Protein AF-A0A4Q5LI43-F1 (afdb_monomer_lite)

Radius of gyration: 14.52 Å; chains: 1; bounding box: 33×32×35 Å

Organism: NCBI:txid2492395

Structure (mmCIF, N/CA/C/O backbone):
data_AF-A0A4Q5LI43-F1
#
_entry.id   AF-A0A4Q5LI43-F1
#
loop_
_atom_site.group_PDB
_atom_site.id
_atom_site.type_symbol
_atom_site.label_atom_id
_atom_site.label_alt_id
_atom_site.label_comp_id
_atom_site.label_asym_id
_atom_site.label_entity_id
_atom_site.label_seq_id
_atom_site.pdbx_PDB_ins_code
_atom_site.Cartn_x
_atom_site.Cartn_y
_atom_site.Cartn_z
_atom_site.occupancy
_atom_site.B_iso_or_equiv
_atom_site.auth_seq_id
_atom_site.auth_comp_id
_atom_site.auth_asym_id
_atom_site.auth_atom_id
_atom_site.pdbx_PDB_model_num
ATOM 1 N N . MET A 1 1 ? -4.785 0.903 14.130 1.00 81.06 1 MET A N 1
ATOM 2 C CA . MET A 1 1 ? -4.135 0.616 12.833 1.00 81.06 1 MET A CA 1
ATOM 3 C C . MET A 1 1 ? -3.293 -0.656 12.883 1.00 81.06 1 MET A C 1
ATOM 5 O O . MET A 1 1 ? -3.615 -1.583 12.161 1.00 81.06 1 MET A O 1
ATOM 9 N N . GLU A 1 2 ? -2.292 -0.774 13.763 1.00 84.50 2 GLU A N 1
ATOM 10 C CA . GLU A 1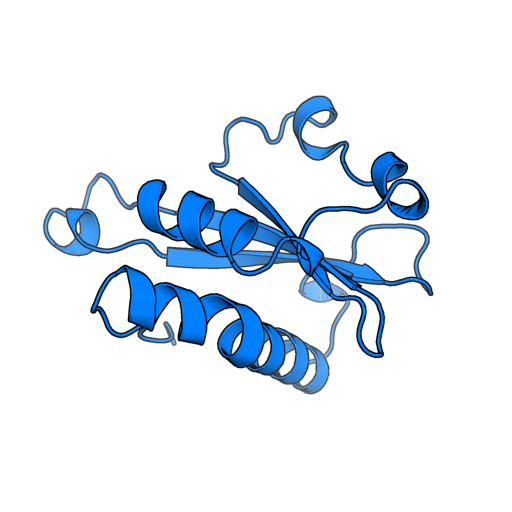 2 ? -1.410 -1.961 13.805 1.00 84.50 2 GLU A CA 1
ATOM 11 C C . GLU A 1 2 ? -2.139 -3.304 13.953 1.00 84.50 2 GLU A C 1
ATOM 13 O O . GLU A 1 2 ? -1.799 -4.261 13.265 1.00 84.50 2 GLU A O 1
ATOM 18 N N . PHE A 1 3 ? -3.168 -3.380 14.805 1.00 87.50 3 PHE A N 1
ATOM 19 C CA . PHE A 1 3 ? -4.000 -4.583 14.918 1.00 87.50 3 PHE A CA 1
ATOM 20 C C . PHE A 1 3 ? -4.658 -4.958 13.581 1.00 87.50 3 PHE A C 1
ATOM 22 O O . PHE A 1 3 ? -4.594 -6.114 13.178 1.00 87.50 3 PHE A O 1
ATOM 29 N N . ALA A 1 4 ? -5.232 -3.982 12.871 1.00 88.50 4 ALA A N 1
ATOM 30 C CA . ALA A 1 4 ? -5.881 -4.206 11.581 1.00 88.50 4 ALA A CA 1
ATOM 31 C C . ALA A 1 4 ? -4.879 -4.663 10.509 1.00 88.50 4 ALA A C 1
ATOM 33 O O . ALA A 1 4 ? -5.175 -5.581 9.757 1.00 88.50 4 ALA A O 1
ATOM 34 N N . LEU A 1 5 ? -3.667 -4.096 10.492 1.00 89.44 5 LEU A N 1
ATOM 35 C CA . LEU A 1 5 ? -2.599 -4.543 9.589 1.00 89.44 5 LEU A CA 1
ATOM 36 C C . LEU A 1 5 ? -2.165 -5.982 9.885 1.00 89.44 5 LEU A C 1
ATOM 38 O O . LEU A 1 5 ? -2.011 -6.777 8.964 1.00 89.44 5 LEU A O 1
ATOM 42 N N . LYS A 1 6 ? -2.018 -6.348 11.166 1.00 91.81 6 LYS A N 1
ATOM 43 C CA . LYS A 1 6 ? -1.717 -7.734 11.556 1.00 91.81 6 LYS A CA 1
ATOM 44 C C . LYS A 1 6 ? -2.821 -8.701 11.119 1.00 91.81 6 LYS A C 1
ATOM 46 O O . LYS A 1 6 ? -2.495 -9.795 10.673 1.00 91.81 6 LYS A O 1
ATOM 51 N N . GLN A 1 7 ? -4.094 -8.309 11.227 1.00 93.31 7 GLN A N 1
ATOM 52 C CA . GLN A 1 7 ? -5.204 -9.129 10.724 1.00 93.31 7 GLN A CA 1
ATOM 53 C C . GLN A 1 7 ? -5.178 -9.243 9.199 1.00 93.31 7 GLN A C 1
ATOM 55 O O . GLN A 1 7 ? -5.298 -10.353 8.699 1.00 93.31 7 GLN A O 1
ATOM 60 N N . ILE A 1 8 ? -4.918 -8.150 8.468 1.00 93.12 8 ILE A N 1
ATOM 61 C CA . ILE A 1 8 ? -4.767 -8.199 7.005 1.00 93.12 8 ILE A CA 1
ATOM 62 C C . ILE A 1 8 ? -3.721 -9.231 6.599 1.00 93.12 8 ILE A C 1
ATOM 64 O O . ILE A 1 8 ? -4.039 -10.103 5.809 1.00 93.12 8 ILE A O 1
ATOM 68 N N . TYR A 1 9 ? -2.503 -9.189 7.142 1.00 92.75 9 TYR A N 1
ATOM 69 C CA . TYR A 1 9 ? -1.469 -10.148 6.732 1.00 92.75 9 TYR A CA 1
ATOM 70 C C . TYR A 1 9 ? -1.755 -11.584 7.179 1.00 92.75 9 TYR A C 1
ATOM 72 O O . TYR A 1 9 ? -1.265 -12.528 6.565 1.00 92.75 9 TYR A O 1
ATOM 80 N N . LYS A 1 10 ? -2.533 -11.759 8.252 1.00 94.50 10 LYS A N 1
ATOM 81 C CA . LYS A 1 10 ? -2.957 -13.078 8.720 1.00 94.50 10 LYS A CA 1
ATOM 82 C C . LYS A 1 10 ? -4.021 -13.688 7.804 1.00 94.50 10 LYS A C 1
ATOM 84 O O . LYS A 1 10 ? -3.921 -14.867 7.479 1.00 94.50 10 LYS A O 1
ATOM 89 N N . ASP A 1 11 ? -5.018 -12.900 7.418 1.00 95.88 11 ASP A N 1
ATOM 90 C CA . ASP A 1 11 ? -6.145 -13.350 6.596 1.00 95.88 11 ASP A CA 1
ATOM 91 C C . ASP A 1 11 ? -5.803 -13.345 5.096 1.00 95.88 11 ASP A C 1
ATOM 93 O O . ASP A 1 11 ? -6.363 -14.128 4.332 1.00 95.88 11 ASP A O 1
ATOM 97 N N . HIS A 1 12 ? -4.865 -12.482 4.696 1.00 94.81 12 HIS A N 1
ATOM 98 C CA . HIS A 1 12 ? -4.423 -12.247 3.323 1.00 94.81 12 HIS A CA 1
ATOM 99 C C . HIS A 1 12 ? -2.885 -12.248 3.213 1.00 94.81 12 HIS A C 1
ATOM 101 O O . HIS A 1 12 ? -2.265 -11.205 2.958 1.00 94.81 12 HIS A O 1
ATOM 107 N N . PRO A 1 13 ? -2.227 -13.405 3.420 1.00 95.12 13 PRO A N 1
ATOM 108 C CA . PRO A 1 13 ? -0.774 -13.519 3.304 1.00 95.12 13 PRO A CA 1
ATOM 109 C C . PRO A 1 13 ? -0.266 -13.248 1.880 1.00 95.12 13 PRO A C 1
ATOM 111 O O . PRO A 1 13 ? 0.913 -12.959 1.702 1.00 95.12 13 PRO A O 1
A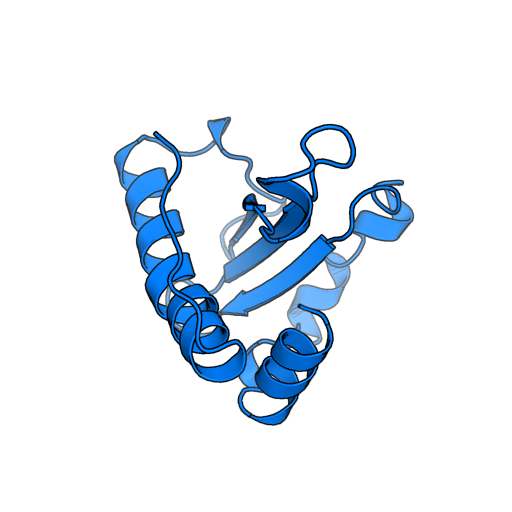TOM 114 N N . GLU A 1 14 ? -1.137 -13.283 0.866 1.00 94.62 14 GLU A N 1
ATOM 115 C CA . GLU A 1 14 ? -0.824 -12.897 -0.512 1.00 94.62 14 GLU A CA 1
ATOM 116 C C . GLU A 1 14 ? -0.375 -11.442 -0.666 1.00 94.62 14 GLU A C 1
ATOM 118 O O . GLU A 1 14 ? 0.158 -11.102 -1.715 1.00 94.62 14 GLU A O 1
ATOM 123 N N . TYR A 1 15 ? -0.573 -10.597 0.350 1.00 95.94 15 TYR A N 1
ATOM 124 C CA . TYR A 1 15 ? -0.072 -9.227 0.355 1.00 95.94 15 TYR A CA 1
ATOM 125 C C . TYR A 1 15 ? 1.377 -9.085 0.838 1.00 95.94 15 TYR A C 1
ATOM 127 O O . TYR A 1 15 ? 1.920 -7.976 0.815 1.00 95.94 15 TYR A O 1
ATOM 135 N N . LEU A 1 16 ? 2.003 -10.177 1.288 1.00 95.00 16 LEU A N 1
ATOM 136 C CA . LEU A 1 16 ? 3.421 -10.210 1.637 1.00 95.00 16 LEU A CA 1
ATOM 137 C C . LEU A 1 16 ? 4.290 -10.190 0.377 1.00 95.00 16 LEU A C 1
ATOM 139 O O . LEU A 1 16 ? 3.932 -10.755 -0.655 1.00 95.00 16 LEU A O 1
ATOM 143 N N . ILE A 1 17 ? 5.455 -9.557 0.488 1.00 94.62 17 ILE A N 1
ATOM 144 C CA . ILE A 1 17 ? 6.429 -9.475 -0.600 1.00 94.62 17 ILE A CA 1
ATOM 145 C C . ILE A 1 17 ? 6.990 -10.881 -0.859 1.00 94.62 17 ILE A C 1
ATOM 147 O O . ILE A 1 17 ? 7.514 -11.504 0.067 1.00 94.62 17 ILE A O 1
ATOM 151 N N . PRO A 1 18 ? 6.888 -11.417 -2.085 1.00 94.75 18 PRO A N 1
ATOM 152 C CA . PRO A 1 18 ? 7.510 -12.690 -2.412 1.00 94.75 18 PRO A CA 1
ATOM 153 C C . PRO A 1 18 ? 8.999 -12.487 -2.734 1.00 94.75 18 PRO A C 1
ATOM 155 O O . PRO A 1 18 ? 9.428 -11.403 -3.127 1.00 94.75 18 PRO A O 1
ATOM 158 N N . GLU A 1 19 ? 9.783 -13.563 -2.654 1.00 94.31 19 GLU A N 1
ATOM 159 C CA . GLU A 1 19 ? 11.251 -13.541 -2.788 1.00 94.31 19 GLU A CA 1
ATOM 160 C C . GLU A 1 19 ? 11.760 -12.791 -4.030 1.00 94.31 19 GLU A C 1
ATOM 162 O O . GLU A 1 19 ? 12.700 -12.004 -3.940 1.00 94.31 19 GLU A O 1
ATOM 167 N N . LYS A 1 20 ? 11.097 -12.950 -5.184 1.00 92.00 20 LYS A N 1
ATOM 168 C CA . LYS A 1 20 ? 11.485 -12.275 -6.436 1.00 92.00 20 LYS A CA 1
ATOM 169 C C . LYS A 1 20 ? 11.450 -10.739 -6.364 1.00 92.00 20 LYS A C 1
ATOM 171 O O . LYS A 1 20 ? 12.090 -10.074 -7.172 1.00 92.00 20 LYS A O 1
ATOM 176 N N . TRP A 1 21 ? 10.707 -10.185 -5.408 1.00 93.12 21 TRP A N 1
ATOM 177 C CA . TRP A 1 21 ? 10.508 -8.751 -5.223 1.00 93.12 21 TRP A CA 1
ATOM 178 C C . TRP A 1 21 ? 11.291 -8.173 -4.031 1.00 93.12 21 TRP A C 1
ATOM 180 O O . TRP A 1 21 ? 11.381 -6.952 -3.903 1.00 93.12 21 TRP A O 1
ATOM 190 N N . GLU A 1 22 ? 11.917 -9.015 -3.200 1.00 92.12 22 GLU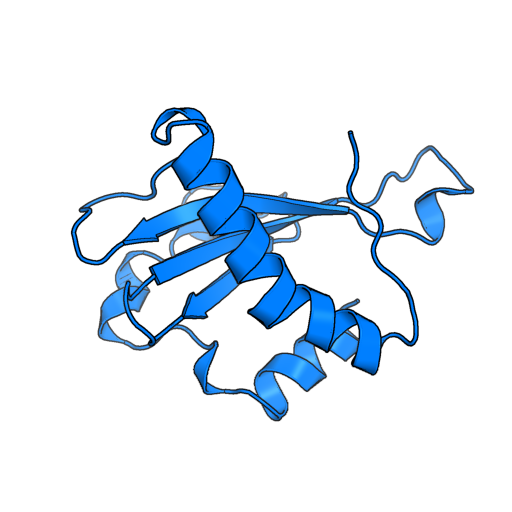 A N 1
ATOM 191 C CA . GLU A 1 22 ? 12.616 -8.601 -1.969 1.00 92.12 22 GLU A CA 1
ATOM 192 C C . GLU A 1 22 ? 13.753 -7.602 -2.218 1.00 92.12 22 GLU A C 1
ATOM 194 O O . GLU A 1 22 ? 14.034 -6.752 -1.376 1.00 92.12 22 GLU A O 1
ATOM 199 N N . GLN A 1 23 ? 14.372 -7.629 -3.401 1.00 91.12 23 GLN A N 1
ATOM 200 C CA . GLN A 1 23 ? 15.412 -6.661 -3.766 1.00 91.12 23 GLN A CA 1
ATOM 201 C C . GLN A 1 23 ? 14.930 -5.197 -3.752 1.00 91.12 23 GLN A C 1
ATOM 203 O O . GLN A 1 23 ? 15.746 -4.287 -3.629 1.00 91.12 23 GLN A O 1
ATOM 208 N N . PHE A 1 24 ? 13.620 -4.960 -3.866 1.00 90.81 24 PHE A N 1
ATOM 209 C CA . PHE A 1 24 ? 13.019 -3.625 -3.823 1.00 90.81 24 PHE A CA 1
ATOM 210 C C . PHE A 1 24 ? 12.489 -3.246 -2.432 1.00 90.81 24 PHE A C 1
ATOM 212 O O . PHE A 1 24 ? 11.999 -2.129 -2.247 1.00 90.81 24 PHE A O 1
ATOM 219 N N . ASN A 1 25 ? 12.585 -4.152 -1.455 1.00 90.38 25 ASN A N 1
ATOM 220 C CA . ASN A 1 25 ? 12.233 -3.932 -0.054 1.00 90.38 25 ASN A CA 1
ATOM 221 C C . ASN A 1 25 ? 13.416 -3.306 0.716 1.00 90.38 25 ASN A C 1
ATOM 223 O O . ASN A 1 25 ? 13.907 -3.837 1.710 1.00 90.38 25 ASN A O 1
ATOM 227 N N . ASP A 1 26 ? 13.931 -2.181 0.217 1.00 87.44 26 ASP A N 1
ATOM 228 C CA . ASP A 1 26 ? 15.151 -1.537 0.720 1.00 87.44 26 ASP A CA 1
ATOM 229 C C . ASP A 1 26 ? 14.923 -0.110 1.253 1.00 87.44 26 ASP A C 1
ATOM 231 O O . ASP A 1 26 ? 15.878 0.594 1.579 1.00 87.44 26 ASP A O 1
ATOM 235 N N . TRP A 1 27 ? 13.666 0.313 1.411 1.00 86.06 27 TRP A N 1
ATOM 236 C CA . TRP A 1 27 ? 13.295 1.657 1.876 1.00 86.06 27 TRP A CA 1
ATOM 237 C C . TRP A 1 27 ? 13.903 2.030 3.233 1.00 86.06 27 TRP A C 1
ATOM 239 O O . TRP A 1 27 ? 14.384 3.152 3.398 1.00 86.06 27 TRP A O 1
ATOM 249 N N . SER A 1 28 ? 13.961 1.077 4.167 1.00 83.56 28 SER A N 1
ATOM 250 C CA . SER A 1 28 ? 14.640 1.258 5.456 1.00 83.56 28 SER A CA 1
ATOM 251 C C . SER A 1 28 ? 16.126 1.585 5.267 1.00 83.56 28 SER A C 1
ATOM 253 O O . SER A 1 28 ? 16.619 2.610 5.734 1.00 83.56 28 SER A O 1
ATOM 255 N N . ARG A 1 29 ? 16.827 0.806 4.429 1.00 84.75 29 ARG A N 1
ATOM 256 C CA . ARG A 1 29 ? 18.246 1.036 4.093 1.00 84.75 29 ARG A CA 1
ATOM 257 C C . ARG A 1 29 ? 18.487 2.386 3.414 1.00 84.75 29 ARG A C 1
ATOM 259 O O . ARG A 1 29 ? 19.579 2.934 3.523 1.00 84.75 29 ARG A O 1
ATOM 266 N N . ARG A 1 30 ? 17.480 2.921 2.720 1.00 83.81 30 ARG A N 1
ATOM 267 C CA . ARG A 1 30 ? 17.511 4.240 2.070 1.00 83.81 30 ARG A CA 1
ATOM 268 C C . ARG A 1 30 ? 17.213 5.403 3.025 1.00 83.81 30 ARG A C 1
ATOM 270 O O . ARG A 1 30 ? 17.208 6.547 2.580 1.00 83.81 30 ARG A O 1
ATOM 277 N N . GLY A 1 31 ? 16.978 5.133 4.311 1.00 84.56 31 GLY A N 1
ATOM 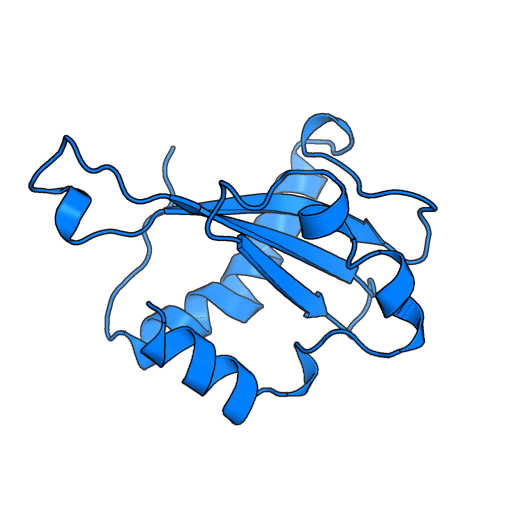278 C CA . GLY A 1 31 ? 16.753 6.153 5.335 1.00 84.56 31 GLY A CA 1
ATOM 279 C C . GLY A 1 31 ? 15.302 6.618 5.461 1.00 84.56 31 GLY A C 1
ATOM 280 O O . GLY A 1 31 ? 15.062 7.677 6.033 1.00 84.56 31 GLY A O 1
ATOM 281 N N . TYR A 1 32 ? 14.329 5.854 4.954 1.00 85.00 32 TYR A N 1
ATOM 282 C CA . TYR A 1 32 ? 12.900 6.184 5.075 1.00 85.00 32 TYR A CA 1
ATOM 283 C C . TYR A 1 32 ? 12.240 5.648 6.356 1.00 85.00 32 TYR A C 1
ATOM 285 O O . TYR A 1 32 ? 11.020 5.713 6.487 1.00 85.00 32 TYR A O 1
ATOM 293 N N . ASP A 1 33 ? 13.029 5.186 7.330 1.00 82.81 33 ASP A N 1
ATOM 294 C CA . ASP A 1 33 ? 12.543 4.659 8.618 1.00 82.81 33 ASP A CA 1
ATOM 295 C C . ASP A 1 33 ? 11.778 5.687 9.467 1.00 82.81 33 ASP A C 1
ATOM 297 O O . ASP A 1 33 ? 11.053 5.321 10.389 1.00 82.81 33 ASP A O 1
ATOM 301 N N . PHE A 1 34 ? 11.912 6.980 9.160 1.00 82.69 34 PHE A N 1
ATOM 302 C CA . PHE A 1 34 ? 11.135 8.036 9.812 1.00 82.69 34 PHE A CA 1
ATOM 303 C C . PHE A 1 34 ? 9.643 8.005 9.436 1.00 82.69 34 PHE A C 1
ATOM 305 O O . PHE A 1 34 ? 8.830 8.621 10.124 1.00 82.69 34 PHE A O 1
ATOM 312 N N . LEU A 1 35 ? 9.270 7.315 8.351 1.00 84.88 35 LEU A N 1
ATOM 313 C CA . LEU A 1 35 ? 7.880 7.104 7.957 1.00 84.88 35 LEU A CA 1
ATOM 314 C C . LEU A 1 35 ? 7.376 5.778 8.530 1.00 84.88 35 LEU A C 1
ATOM 316 O O . LEU A 1 35 ? 7.928 4.720 8.225 1.00 84.88 35 LEU A O 1
ATOM 320 N N . ASP A 1 36 ? 6.254 5.808 9.255 1.00 88.81 36 ASP A N 1
ATOM 321 C CA . ASP A 1 36 ? 5.486 4.583 9.500 1.00 88.81 36 ASP A CA 1
ATOM 322 C C . ASP A 1 36 ? 4.934 4.108 8.154 1.00 88.81 36 ASP A C 1
ATOM 324 O O . ASP A 1 36 ? 3.989 4.684 7.614 1.00 88.81 36 ASP A O 1
ATOM 328 N N . SER A 1 37 ? 5.588 3.117 7.558 1.00 91.44 37 SER A N 1
ATOM 329 C CA . SER A 1 37 ? 5.353 2.711 6.177 1.00 91.44 37 SER A CA 1
ATOM 330 C C . SER A 1 37 ? 5.215 1.204 6.036 1.00 91.44 37 SER A C 1
ATOM 332 O O . SER A 1 37 ? 5.716 0.430 6.854 1.00 91.44 37 SER A O 1
ATOM 334 N N . ARG A 1 38 ? 4.475 0.763 5.021 1.00 92.75 38 ARG A N 1
ATOM 335 C CA . ARG A 1 38 ? 4.319 -0.657 4.680 1.00 92.75 38 ARG A CA 1
ATOM 336 C C . ARG A 1 38 ? 4.377 -0.835 3.174 1.00 92.75 38 ARG A C 1
ATOM 338 O O . ARG A 1 38 ? 4.067 0.085 2.422 1.00 92.75 38 ARG A O 1
ATOM 345 N N . ILE A 1 39 ? 4.748 -2.038 2.758 1.00 94.88 39 ILE A N 1
ATOM 346 C CA . ILE A 1 39 ? 4.636 -2.468 1.371 1.00 94.88 39 ILE A CA 1
ATOM 347 C C . ILE A 1 39 ? 3.518 -3.503 1.291 1.00 94.88 39 ILE A C 1
ATOM 349 O O . ILE A 1 39 ? 3.456 -4.425 2.109 1.00 94.88 39 ILE A O 1
ATOM 353 N N . PHE A 1 40 ? 2.633 -3.328 0.316 1.00 96.25 40 PHE A N 1
ATOM 354 C CA . PHE A 1 40 ? 1.634 -4.320 -0.059 1.00 96.25 40 PHE A CA 1
ATOM 355 C C . PHE A 1 40 ? 1.947 -4.846 -1.453 1.00 96.25 40 PHE A C 1
ATOM 357 O O . PHE A 1 40 ? 2.131 -4.059 -2.379 1.00 96.25 40 PHE A O 1
ATOM 364 N N . TYR A 1 41 ? 2.013 -6.164 -1.594 1.00 96.50 41 TYR A N 1
ATOM 365 C CA . TYR A 1 41 ? 2.201 -6.831 -2.876 1.00 96.50 41 TYR A CA 1
ATOM 366 C C . TYR A 1 41 ? 0.851 -7.243 -3.472 1.00 96.50 41 TYR A C 1
ATOM 368 O O . TYR A 1 41 ? 0.008 -7.806 -2.784 1.00 96.50 41 TYR A O 1
ATOM 376 N N . PHE A 1 42 ? 0.637 -6.984 -4.757 1.00 95.50 42 PHE A N 1
ATOM 377 C CA . PHE A 1 42 ? -0.546 -7.397 -5.499 1.00 95.50 42 PHE A CA 1
ATOM 378 C C . PHE A 1 42 ? -0.143 -8.315 -6.647 1.00 95.50 42 PHE A C 1
ATOM 380 O O . PHE A 1 42 ? 0.429 -7.874 -7.640 1.00 95.50 42 PHE A O 1
ATOM 387 N N . LYS A 1 43 ? -0.495 -9.597 -6.518 1.00 92.31 43 LYS A N 1
ATOM 388 C CA . LYS A 1 43 ? -0.194 -10.631 -7.521 1.00 92.31 43 LYS A CA 1
ATOM 389 C C . LYS A 1 43 ? -0.994 -10.501 -8.822 1.00 92.31 43 LYS A C 1
ATOM 391 O O . LYS A 1 43 ? -0.544 -10.966 -9.863 1.00 92.31 43 LYS A O 1
ATOM 396 N N . ASP A 1 44 ? -2.209 -9.957 -8.747 1.00 91.06 44 ASP A N 1
ATOM 397 C CA . ASP A 1 44 ? -3.125 -9.916 -9.890 1.00 91.06 44 ASP A CA 1
ATOM 398 C C . ASP A 1 44 ? -2.647 -8.888 -10.913 1.00 91.06 44 ASP A C 1
ATOM 400 O O . ASP A 1 44 ? -2.062 -7.884 -10.530 1.00 91.06 44 ASP A O 1
ATOM 404 N N . ALA A 1 45 ? -2.908 -9.105 -12.202 1.00 88.81 45 ALA A N 1
ATOM 405 C CA . ALA A 1 45 ? -2.417 -8.214 -13.249 1.00 88.81 45 ALA A CA 1
ATOM 406 C C . ALA A 1 45 ? -3.016 -6.785 -13.144 1.00 88.81 45 ALA A C 1
ATOM 408 O O . ALA A 1 45 ? -4.237 -6.654 -13.023 1.00 88.81 45 ALA A O 1
ATOM 409 N N . PRO A 1 46 ? -2.194 -5.720 -13.260 1.00 90.12 46 PRO A N 1
ATOM 410 C CA . PRO A 1 46 ? -0.730 -5.765 -13.334 1.00 90.12 46 PRO A CA 1
ATOM 411 C C . PRO A 1 46 ? -0.109 -6.169 -11.989 1.00 90.12 46 PRO A C 1
ATOM 413 O O . PRO A 1 46 ? -0.538 -5.685 -10.947 1.00 90.12 46 PRO A O 1
ATOM 416 N N . GLU A 1 47 ? 0.898 -7.042 -12.009 1.00 94.19 47 GLU A N 1
ATOM 417 C CA . GLU A 1 47 ? 1.599 -7.436 -10.785 1.00 94.19 47 GLU A CA 1
ATOM 418 C C . GLU A 1 47 ? 2.418 -6.253 -10.244 1.00 94.19 47 GLU A C 1
ATOM 420 O O . GLU A 1 47 ? 3.245 -5.680 -10.963 1.00 94.19 47 GLU A O 1
ATOM 425 N N . GLU A 1 48 ? 2.158 -5.857 -8.996 1.00 95.62 48 GLU A N 1
ATOM 426 C CA . GLU A 1 48 ? 2.632 -4.585 -8.441 1.00 95.62 48 GLU A CA 1
ATOM 427 C C . GLU A 1 48 ? 2.978 -4.666 -6.948 1.00 95.62 48 GLU A C 1
ATOM 429 O O . GLU A 1 48 ? 2.447 -5.489 -6.207 1.00 95.62 48 GLU A O 1
ATOM 434 N N . MET A 1 49 ? 3.822 -3.747 -6.479 1.00 96.31 49 MET A N 1
ATOM 435 C CA . MET A 1 49 ? 4.004 -3.444 -5.059 1.00 96.31 49 MET A CA 1
ATOM 436 C C . MET A 1 49 ? 3.713 -1.981 -4.770 1.00 96.31 49 MET A C 1
ATOM 438 O O . MET A 1 49 ? 4.092 -1.099 -5.532 1.00 96.31 49 MET A O 1
ATOM 442 N N . TYR A 1 50 ? 3.069 -1.721 -3.641 1.00 96.75 50 TYR A N 1
ATOM 443 C CA . TYR A 1 50 ? 2.647 -0.393 -3.222 1.00 96.75 50 TYR A CA 1
ATOM 444 C C . TYR A 1 50 ? 3.382 -0.031 -1.942 1.00 96.75 50 TYR A C 1
ATOM 446 O O . TYR A 1 50 ? 3.155 -0.658 -0.909 1.00 96.75 50 TYR A O 1
ATOM 454 N N . TYR A 1 51 ? 4.241 0.984 -2.001 1.00 95.44 51 TYR A N 1
ATOM 455 C CA . TYR A 1 51 ? 4.858 1.577 -0.822 1.00 95.44 51 TYR A CA 1
ATOM 456 C C . TYR A 1 51 ? 3.927 2.657 -0.277 1.00 95.44 51 TYR A C 1
ATOM 458 O O . TYR A 1 51 ? 3.627 3.640 -0.962 1.00 95.44 51 TYR A O 1
ATOM 466 N N . ILE A 1 52 ? 3.452 2.465 0.950 1.00 94.44 52 ILE A N 1
ATOM 467 C CA . ILE A 1 52 ? 2.478 3.342 1.594 1.00 94.44 52 ILE A CA 1
ATOM 468 C C . ILE A 1 52 ? 3.023 3.916 2.897 1.00 94.44 52 ILE A C 1
ATOM 470 O O . ILE A 1 52 ? 3.798 3.262 3.590 1.00 94.44 52 ILE A O 1
ATOM 474 N N . SER A 1 53 ? 2.574 5.113 3.269 1.00 92.19 53 SER A N 1
ATOM 475 C CA . SER A 1 53 ? 2.856 5.704 4.582 1.00 92.19 53 SER A CA 1
ATOM 476 C C . SER A 1 53 ? 1.574 5.985 5.358 1.00 92.19 53 SER A C 1
ATOM 478 O O . SER A 1 53 ? 0.603 6.475 4.780 1.00 92.19 53 SER A O 1
ATOM 480 N N . PHE A 1 54 ? 1.617 5.753 6.664 1.00 90.00 54 PHE A N 1
ATOM 481 C CA . PHE A 1 54 ? 0.592 6.108 7.634 1.00 90.00 54 PHE A CA 1
ATOM 482 C C . PHE A 1 54 ? 0.969 7.438 8.279 1.00 90.00 54 PHE A C 1
ATOM 484 O O . PHE A 1 54 ? 1.950 7.533 9.013 1.00 90.00 54 PHE A O 1
ATOM 491 N N . ILE A 1 55 ? 0.185 8.473 8.001 1.00 87.31 55 ILE A N 1
ATOM 492 C CA . ILE A 1 55 ? 0.402 9.811 8.541 1.00 87.31 55 ILE A CA 1
ATOM 493 C C . ILE A 1 55 ? -0.611 10.021 9.663 1.00 87.31 55 ILE A C 1
ATOM 495 O O . ILE A 1 55 ? -1.819 9.861 9.473 1.00 87.31 55 ILE A O 1
ATOM 499 N N . LYS A 1 56 ? -0.101 10.349 10.846 1.00 81.56 56 LYS A N 1
ATOM 500 C CA . LYS A 1 56 ? -0.892 10.810 11.987 1.00 81.56 56 LYS A CA 1
ATOM 501 C C . LYS A 1 56 ? -0.524 12.268 12.189 1.00 81.56 56 LYS A C 1
ATOM 503 O O . LYS A 1 56 ? 0.666 12.559 12.264 1.00 81.56 56 LYS A O 1
ATOM 508 N N . ASP A 1 57 ? -1.512 13.148 12.248 1.00 69.69 57 ASP A N 1
ATOM 509 C CA . ASP A 1 57 ? -1.276 14.540 12.617 1.00 69.69 57 ASP A CA 1
ATOM 510 C C . ASP A 1 57 ? -1.275 14.627 14.155 1.00 69.69 57 ASP A C 1
ATOM 512 O O . ASP A 1 57 ? -2.290 14.302 14.781 1.00 69.69 57 ASP A O 1
ATOM 516 N N . PRO A 1 58 ? -0.129 14.943 14.785 1.00 62.84 58 PRO A N 1
ATOM 517 C CA . PRO A 1 58 ? -0.033 15.033 16.235 1.00 62.84 58 PRO A CA 1
ATOM 518 C C . PRO A 1 58 ? -0.542 16.373 16.791 1.00 62.84 58 PRO A C 1
ATOM 520 O O . PRO A 1 58 ? -0.727 16.471 18.003 1.00 62.84 58 PRO A O 1
ATOM 523 N N . GLU A 1 59 ? -0.741 17.391 15.948 1.00 66.94 59 GLU A N 1
ATOM 524 C CA . GLU A 1 59 ? -1.100 18.755 16.355 1.00 66.94 59 GLU A CA 1
ATOM 525 C C . GLU A 1 59 ? -2.608 19.023 16.267 1.00 66.94 59 GLU A C 1
ATOM 527 O O . GLU A 1 59 ? -3.116 19.886 16.985 1.00 66.94 59 GLU A O 1
ATOM 532 N N . ASP A 1 60 ? -3.348 18.249 15.467 1.00 62.53 60 ASP A N 1
ATOM 533 C CA . ASP A 1 60 ? -4.810 18.280 15.457 1.00 62.53 60 ASP A CA 1
ATOM 534 C C . ASP A 1 60 ? -5.415 17.208 16.403 1.00 62.53 60 ASP A C 1
ATOM 536 O O . ASP A 1 60 ? -5.430 16.010 16.094 1.00 62.53 60 ASP A O 1
ATOM 540 N N . PRO A 1 61 ? -5.981 17.596 17.565 1.00 58.16 61 PRO A N 1
ATOM 541 C CA . PRO A 1 61 ? -6.633 16.661 18.483 1.00 58.16 61 PRO A CA 1
ATOM 542 C C . PRO A 1 61 ? -7.881 15.973 17.894 1.00 58.16 61 PRO A C 1
ATOM 544 O O . PRO A 1 61 ? -8.303 14.939 18.423 1.00 58.16 61 PRO A O 1
ATOM 547 N N . ALA A 1 62 ? -8.469 16.489 16.806 1.00 57.44 62 ALA A N 1
ATOM 548 C CA . ALA A 1 62 ? -9.482 15.776 16.026 1.00 57.44 62 ALA A CA 1
ATOM 549 C C . ALA A 1 62 ? -8.845 14.717 15.104 1.00 57.44 62 ALA A C 1
ATOM 551 O O . ALA A 1 62 ? -9.385 13.612 14.973 1.00 57.44 62 ALA A O 1
ATOM 552 N N . ALA A 1 63 ? -7.664 15.003 14.550 1.00 55.41 63 ALA A N 1
ATOM 553 C CA . ALA A 1 63 ? -6.879 14.069 13.748 1.00 55.41 63 ALA A CA 1
ATOM 554 C C . ALA A 1 63 ? -6.209 12.957 14.566 1.00 55.41 63 ALA A C 1
ATOM 556 O O . ALA A 1 63 ? -5.919 11.900 14.006 1.00 55.41 63 ALA A O 1
ATOM 557 N N . ALA A 1 64 ? -6.081 13.106 15.891 1.00 57.81 64 ALA A N 1
ATOM 558 C CA . ALA A 1 64 ? -5.610 12.048 16.794 1.00 57.81 64 ALA A CA 1
ATOM 559 C C . ALA A 1 64 ? -6.422 10.733 16.691 1.00 57.81 64 ALA A C 1
ATOM 561 O O . ALA A 1 64 ? -5.957 9.670 17.110 1.00 57.81 64 ALA A O 1
ATOM 562 N N . LYS A 1 65 ? -7.637 10.786 16.124 1.00 68.06 65 LYS A N 1
ATOM 563 C CA . LYS A 1 65 ? -8.508 9.624 15.873 1.00 68.06 65 LYS A CA 1
ATOM 564 C C . LYS A 1 65 ? -8.476 9.114 14.430 1.00 68.06 65 LYS A C 1
ATOM 566 O O . LYS A 1 65 ? -9.114 8.103 14.139 1.00 68.06 65 LYS A O 1
ATOM 571 N N . SER A 1 66 ? -7.758 9.785 13.537 1.00 76.81 66 SER A N 1
ATOM 572 C CA . SER A 1 66 ? -7.680 9.453 12.115 1.00 76.81 66 SER A CA 1
ATOM 573 C C . SER A 1 66 ? -6.253 9.096 11.710 1.00 76.81 66 SER A C 1
ATOM 575 O O . SER A 1 66 ? -5.280 9.561 12.293 1.00 76.81 66 SER A O 1
ATOM 577 N N . VAL A 1 67 ? -6.125 8.229 10.713 1.00 85.38 67 VAL A N 1
ATOM 578 C CA . VAL A 1 67 ? -4.841 7.904 10.094 1.00 85.38 67 VAL A CA 1
ATOM 579 C C . VAL A 1 67 ? -5.015 8.134 8.608 1.00 85.38 67 VAL A C 1
ATOM 581 O O . VAL A 1 67 ? -5.920 7.554 8.009 1.00 85.38 67 VAL A O 1
ATOM 584 N N . ILE A 1 68 ? -4.160 8.965 8.026 1.00 88.38 68 ILE A N 1
ATOM 585 C CA . ILE A 1 68 ? -4.127 9.179 6.583 1.00 88.38 68 ILE A CA 1
ATOM 586 C C . ILE A 1 68 ? -3.236 8.096 5.983 1.00 88.38 68 ILE A C 1
ATOM 588 O O . ILE A 1 68 ? -2.109 7.881 6.435 1.00 88.38 68 ILE A O 1
ATOM 592 N N . LEU A 1 69 ? -3.748 7.406 4.970 1.00 91.00 69 LEU A N 1
ATOM 593 C CA . LEU A 1 69 ? -2.972 6.472 4.168 1.00 91.00 69 LEU A CA 1
ATOM 594 C C . LEU A 1 69 ? -2.579 7.180 2.878 1.00 91.00 69 LEU A C 1
ATOM 596 O O . LEU A 1 69 ? -3.443 7.678 2.166 1.00 91.00 69 LEU A O 1
ATOM 600 N N . ALA A 1 70 ? -1.284 7.209 2.581 1.00 92.00 70 ALA A N 1
ATOM 601 C CA . ALA A 1 70 ? -0.770 7.785 1.345 1.00 92.00 70 ALA A CA 1
ATOM 602 C C . ALA A 1 70 ? 0.003 6.730 0.556 1.00 92.00 70 ALA A C 1
ATOM 604 O O . ALA A 1 70 ? 0.956 6.148 1.082 1.00 92.00 70 ALA A O 1
ATOM 605 N N . VAL A 1 71 ? -0.376 6.515 -0.706 1.00 94.75 71 VAL A N 1
ATOM 606 C CA . VAL A 1 71 ? 0.429 5.749 -1.666 1.00 94.75 71 VAL A CA 1
ATOM 607 C C . VAL A 1 71 ? 1.593 6.635 -2.100 1.00 94.75 71 VAL A C 1
ATOM 609 O O . VAL A 1 71 ? 1.399 7.698 -2.679 1.00 94.75 71 VAL A O 1
ATOM 612 N N . ARG A 1 72 ? 2.817 6.232 -1.758 1.00 93.38 72 ARG A N 1
ATOM 613 C CA . ARG A 1 72 ? 4.033 7.023 -1.995 1.00 93.38 72 ARG A CA 1
ATOM 614 C C . ARG A 1 72 ? 4.739 6.625 -3.279 1.00 93.38 72 ARG A C 1
ATOM 616 O O . ARG A 1 72 ? 5.290 7.486 -3.961 1.00 93.38 72 ARG A O 1
ATOM 623 N N . ALA A 1 73 ? 4.741 5.333 -3.583 1.00 95.12 73 ALA A N 1
ATOM 624 C CA . ALA A 1 73 ? 5.337 4.804 -4.794 1.00 95.12 73 ALA A CA 1
ATOM 625 C C . ALA A 1 73 ? 4.706 3.464 -5.173 1.00 95.12 73 ALA A C 1
ATOM 627 O O . ALA A 1 73 ? 4.254 2.712 -4.305 1.00 95.12 73 ALA A O 1
ATOM 628 N N . VAL A 1 74 ? 4.732 3.153 -6.464 1.00 96.56 74 VAL A N 1
ATOM 629 C CA . VAL A 1 74 ? 4.306 1.864 -7.012 1.00 96.56 74 VAL A CA 1
ATOM 630 C C . VAL A 1 74 ? 5.472 1.251 -7.763 1.00 96.56 74 VAL A C 1
ATOM 632 O O . VAL A 1 74 ? 6.134 1.923 -8.548 1.00 96.56 74 VAL A O 1
ATOM 635 N N . GLN A 1 75 ? 5.733 -0.026 -7.532 1.00 95.56 75 GLN A N 1
ATOM 636 C CA . GLN A 1 75 ? 6.707 -0.788 -8.289 1.00 95.56 75 GLN A CA 1
ATOM 637 C C . GLN A 1 75 ? 5.989 -1.819 -9.162 1.00 95.56 75 GLN A C 1
ATOM 639 O O . GLN A 1 75 ? 5.080 -2.498 -8.693 1.00 95.56 75 GLN A O 1
ATOM 644 N N . ARG A 1 76 ? 6.378 -1.900 -10.437 1.00 92.56 76 ARG A N 1
ATOM 645 C CA . ARG A 1 76 ? 5.742 -2.725 -11.481 1.00 92.56 76 ARG A CA 1
ATOM 646 C C . ARG A 1 76 ? 6.757 -3.669 -12.092 1.00 92.56 76 ARG A C 1
ATOM 648 O O . ARG A 1 76 ? 7.927 -3.312 -12.166 1.00 92.56 76 ARG A O 1
ATOM 655 N N . ASP A 1 77 ? 6.320 -4.831 -12.580 1.00 85.31 77 ASP A N 1
ATOM 656 C CA . ASP A 1 77 ? 7.245 -5.822 -13.178 1.00 85.31 77 ASP A CA 1
ATOM 657 C C . ASP A 1 77 ? 7.969 -5.246 -14.405 1.00 85.31 77 ASP A C 1
ATOM 659 O O . ASP A 1 77 ? 9.138 -5.510 -14.666 1.00 85.31 77 ASP A O 1
ATOM 663 N N . SER A 1 78 ? 7.298 -4.328 -15.102 1.00 84.31 78 SER A N 1
ATOM 664 C CA . SER A 1 78 ? 7.853 -3.579 -16.225 1.00 84.31 78 SER A CA 1
ATOM 665 C C . SER A 1 78 ? 8.864 -2.488 -15.837 1.00 84.31 78 SER A C 1
ATOM 667 O O . SER A 1 78 ? 9.346 -1.793 -16.729 1.00 84.31 78 SER A O 1
ATOM 669 N N . SER A 1 79 ? 9.138 -2.258 -14.548 1.00 86.88 79 SER A N 1
ATOM 670 C CA . SER A 1 79 ? 9.967 -1.147 -14.069 1.00 86.88 79 SER A CA 1
ATOM 671 C C . SER A 1 79 ? 11.160 -1.624 -13.244 1.00 86.88 79 SER A C 1
ATOM 673 O O . SER A 1 79 ? 11.051 -2.435 -12.326 1.00 86.88 79 SER A O 1
ATOM 675 N N . THR A 1 80 ? 12.328 -1.048 -13.518 1.00 87.00 80 THR A N 1
ATOM 676 C CA . THR A 1 80 ? 13.555 -1.305 -12.751 1.00 87.00 80 THR A CA 1
ATOM 677 C C . THR A 1 80 ? 13.629 -0.486 -11.459 1.00 87.00 80 THR A C 1
ATOM 679 O O . THR A 1 80 ? 14.523 -0.705 -10.643 1.00 87.00 80 THR A O 1
ATOM 682 N N . SER A 1 81 ? 12.694 0.444 -11.244 1.00 90.31 81 SER A N 1
ATOM 683 C CA . SER A 1 81 ? 12.651 1.323 -10.075 1.00 90.31 81 SER A CA 1
ATOM 684 C C . SER A 1 81 ? 11.227 1.658 -9.645 1.00 90.31 81 SER A C 1
ATOM 686 O O . SER A 1 81 ? 10.314 1.709 -10.466 1.00 90.31 81 SER A O 1
ATOM 688 N N . TRP A 1 82 ? 11.065 1.997 -8.368 1.00 94.50 82 TRP A N 1
ATOM 689 C CA . TRP A 1 82 ? 9.831 2.561 -7.828 1.00 94.50 82 TRP A CA 1
ATOM 690 C C . TRP A 1 82 ? 9.385 3.806 -8.608 1.00 94.50 82 TRP A C 1
ATOM 692 O O . TRP A 1 82 ? 10.146 4.765 -8.734 1.00 94.50 82 TRP A O 1
ATOM 702 N N . LEU A 1 83 ? 8.150 3.778 -9.101 1.00 95.31 83 LEU A N 1
ATOM 703 C CA . LEU A 1 83 ? 7.485 4.877 -9.792 1.00 95.31 83 LEU A CA 1
ATOM 704 C C . LEU A 1 83 ? 6.775 5.762 -8.767 1.00 95.31 83 LEU A C 1
ATOM 706 O O . LEU A 1 83 ? 6.054 5.276 -7.892 1.00 95.31 83 LEU A O 1
ATOM 710 N N . LEU A 1 84 ? 6.986 7.064 -8.873 1.00 95.19 84 LEU A N 1
ATOM 711 C CA . LEU A 1 84 ? 6.383 8.086 -8.029 1.00 95.19 84 LEU A CA 1
ATOM 712 C C . LEU A 1 84 ? 5.123 8.641 -8.696 1.00 95.19 84 LEU A C 1
ATOM 714 O O . LEU A 1 84 ? 4.902 8.461 -9.888 1.00 95.19 84 LEU A O 1
ATOM 718 N N . GLN A 1 85 ? 4.316 9.391 -7.943 1.00 92.88 85 GLN A N 1
ATOM 719 C CA . GLN A 1 85 ? 3.088 10.006 -8.464 1.00 92.88 85 GLN A CA 1
ATOM 720 C C . GLN A 1 85 ? 3.308 10.783 -9.778 1.00 92.88 85 GLN A C 1
ATOM 722 O O . GLN A 1 85 ? 2.514 10.668 -10.705 1.00 92.88 85 GLN A O 1
ATOM 727 N N . LYS A 1 86 ? 4.422 11.522 -9.882 1.00 94.06 86 LYS A N 1
ATOM 728 C CA . LYS A 1 86 ? 4.793 12.306 -11.076 1.00 94.06 86 LYS A CA 1
ATOM 729 C C . LYS A 1 86 ? 5.045 11.465 -12.335 1.00 94.06 86 LYS A C 1
ATOM 731 O O . LYS A 1 86 ? 5.073 12.020 -13.427 1.00 94.06 86 LYS A O 1
ATOM 736 N N . ASP A 1 87 ? 5.271 10.163 -12.176 1.00 95.62 87 ASP A N 1
ATOM 737 C CA . ASP A 1 87 ? 5.529 9.232 -13.275 1.00 95.62 87 ASP A CA 1
ATOM 738 C C . ASP A 1 87 ? 4.216 8.674 -13.864 1.00 95.62 87 ASP A C 1
ATOM 740 O O . ASP A 1 87 ? 4.239 7.924 -14.840 1.00 95.62 87 ASP A O 1
ATOM 744 N N . PHE A 1 88 ? 3.066 9.058 -13.295 1.00 94.06 88 PHE A N 1
ATOM 745 C CA . PHE A 1 88 ? 1.732 8.645 -13.719 1.00 94.06 88 PHE A CA 1
ATOM 746 C C . PHE A 1 88 ? 0.910 9.829 -14.225 1.00 94.06 88 PHE A C 1
ATOM 748 O O . PHE A 1 88 ? 0.915 10.911 -13.635 1.00 94.06 88 PHE A O 1
ATOM 755 N N . ASN A 1 89 ? 0.133 9.603 -15.285 1.00 96.0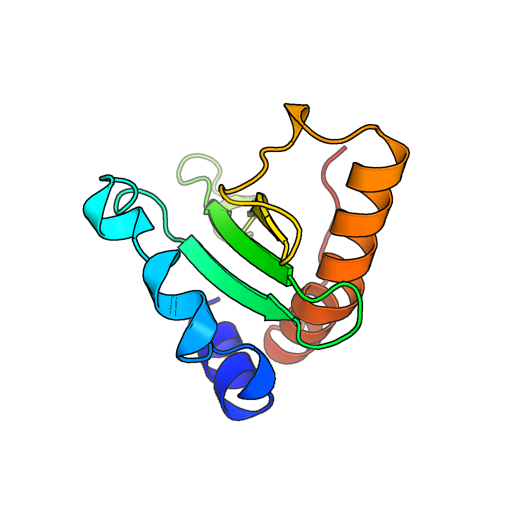0 89 ASN A N 1
ATOM 756 C CA . ASN A 1 89 ? -0.931 10.535 -15.666 1.00 96.00 89 ASN A CA 1
ATOM 757 C C . ASN A 1 89 ? -2.141 10.420 -14.717 1.00 96.00 89 ASN A C 1
ATOM 759 O O . ASN A 1 89 ? -2.250 9.455 -13.965 1.00 96.00 89 ASN A O 1
ATOM 763 N N . GLU A 1 90 ? -3.061 11.385 -14.775 1.00 94.94 90 GLU A N 1
ATOM 764 C CA . GLU A 1 90 ? -4.244 11.449 -13.896 1.00 94.94 90 GLU A CA 1
ATOM 765 C C . GLU A 1 90 ? -5.048 10.143 -13.892 1.00 94.94 90 GLU A C 1
ATOM 767 O O . GLU A 1 90 ? -5.313 9.583 -12.834 1.00 94.94 90 GLU A O 1
ATOM 772 N N . LYS A 1 91 ? -5.331 9.581 -15.072 1.00 96.19 91 LYS A N 1
ATOM 773 C CA . LYS A 1 91 ? -6.058 8.311 -15.192 1.00 96.19 91 LYS A CA 1
ATOM 774 C C . LYS A 1 91 ? -5.338 7.157 -14.484 1.00 96.19 91 LYS A C 1
ATOM 776 O O . LYS A 1 91 ? -5.969 6.349 -13.812 1.00 96.19 91 LYS A O 1
ATOM 781 N N . GLN A 1 92 ? -4.019 7.058 -14.631 1.00 94.75 92 GLN A N 1
ATOM 782 C CA . GLN A 1 92 ? -3.231 6.027 -13.954 1.00 94.75 92 GLN A CA 1
ATOM 783 C C . GLN A 1 92 ? -3.221 6.228 -12.437 1.00 94.75 92 GLN A C 1
ATOM 785 O O . GLN A 1 92 ? -3.259 5.243 -11.704 1.00 94.75 92 GLN A O 1
ATOM 790 N N . GLN A 1 93 ? -3.178 7.478 -11.966 1.00 94.19 93 GLN A N 1
ATOM 791 C CA . GLN A 1 93 ? -3.276 7.790 -10.538 1.00 94.19 93 GLN A CA 1
ATOM 792 C C . GLN A 1 93 ? -4.638 7.345 -9.985 1.00 94.19 93 GLN A C 1
ATOM 794 O O . GLN A 1 93 ? -4.678 6.617 -8.994 1.00 94.19 93 GLN A O 1
ATOM 799 N N . GLU A 1 94 ? -5.735 7.660 -10.679 1.00 94.75 94 GLU A N 1
ATOM 800 C CA . GLU A 1 94 ? -7.084 7.212 -10.308 1.00 94.75 94 GLU A CA 1
ATOM 801 C C . GLU A 1 94 ? -7.206 5.681 -10.267 1.00 94.75 94 GLU A C 1
ATOM 803 O O . GLU A 1 94 ? -7.788 5.130 -9.331 1.00 94.75 94 GLU A O 1
ATOM 808 N N . GLU A 1 95 ? -6.643 4.973 -11.251 1.00 94.81 95 GLU A N 1
ATOM 809 C CA . GLU A 1 95 ? -6.636 3.504 -11.297 1.00 94.81 95 GLU A CA 1
ATOM 810 C C . GLU A 1 95 ? -5.847 2.899 -10.124 1.00 94.81 95 GLU A C 1
ATOM 812 O O . GLU A 1 95 ? -6.304 1.939 -9.494 1.00 94.81 95 GLU A O 1
ATOM 817 N N . ILE A 1 96 ? -4.685 3.476 -9.800 1.00 95.06 96 ILE A N 1
ATOM 818 C CA . ILE A 1 96 ? -3.841 3.062 -8.671 1.00 95.06 96 ILE A CA 1
ATOM 819 C C . ILE A 1 96 ? -4.594 3.239 -7.351 1.00 95.06 96 ILE A C 1
ATOM 821 O O . ILE A 1 96 ? -4.628 2.308 -6.540 1.00 95.06 96 ILE A O 1
ATOM 825 N N . GLU A 1 97 ? -5.219 4.397 -7.144 1.00 93.81 97 GLU A N 1
ATOM 826 C CA . GLU A 1 97 ? -5.999 4.694 -5.942 1.00 93.81 97 GLU A CA 1
ATOM 827 C C . GLU A 1 97 ? -7.242 3.815 -5.835 1.00 93.81 97 GLU A C 1
ATOM 829 O O . GLU A 1 97 ? -7.496 3.231 -4.786 1.00 93.81 97 GLU A O 1
ATOM 834 N N . ALA A 1 98 ? -8.006 3.660 -6.918 1.00 94.69 98 ALA A N 1
ATOM 835 C CA . ALA A 1 98 ? -9.192 2.809 -6.937 1.00 94.69 98 ALA A CA 1
ATOM 836 C C . ALA A 1 98 ? -8.846 1.349 -6.612 1.00 94.69 98 ALA A C 1
ATOM 838 O O . ALA A 1 98 ? -9.574 0.680 -5.869 1.00 94.69 98 ALA A O 1
ATOM 839 N N . ARG A 1 99 ? -7.716 0.851 -7.128 1.00 95.56 99 ARG A N 1
ATOM 840 C CA . ARG A 1 99 ? -7.215 -0.483 -6.798 1.00 95.56 99 ARG A CA 1
ATOM 841 C C . ARG A 1 99 ? -6.828 -0.586 -5.327 1.00 95.56 99 ARG A C 1
ATOM 843 O O . ARG A 1 99 ? -7.237 -1.538 -4.665 1.00 95.56 99 ARG A O 1
ATOM 850 N N . PHE A 1 100 ? -6.077 0.383 -4.810 1.00 95.06 100 PHE A N 1
ATOM 851 C CA . PHE A 1 100 ? -5.671 0.401 -3.406 1.00 95.06 100 PHE A CA 1
ATOM 852 C C . PHE A 1 100 ? -6.878 0.472 -2.458 1.00 95.06 100 PHE A C 1
ATOM 854 O O . PHE A 1 100 ? -6.937 -0.264 -1.469 1.00 95.06 100 PHE A O 1
ATOM 861 N N . ASP A 1 101 ? -7.882 1.278 -2.799 1.00 94.50 101 ASP A N 1
ATOM 862 C CA . ASP A 1 101 ? -9.117 1.396 -2.032 1.00 94.50 101 ASP A CA 1
ATOM 863 C C . ASP A 1 101 ? -9.881 0.076 -1.985 1.00 94.50 101 ASP A C 1
ATOM 865 O O . ASP A 1 101 ? -10.307 -0.393 -0.923 1.00 94.50 101 ASP A O 1
ATOM 869 N N . LYS A 1 102 ? -10.022 -0.559 -3.149 1.00 94.75 102 LYS A N 1
ATOM 870 C CA . LYS A 1 102 ? -10.692 -1.848 -3.275 1.00 94.75 102 LYS A CA 1
ATOM 871 C C . LYS A 1 102 ? -9.963 -2.932 -2.485 1.00 94.75 102 LYS A C 1
ATOM 873 O O . LYS A 1 102 ? -10.610 -3.683 -1.753 1.00 94.75 102 LYS A O 1
ATOM 878 N N . GLU A 1 103 ? -8.646 -3.031 -2.627 1.00 94.38 103 GLU A N 1
ATOM 879 C CA . GLU A 1 103 ? -7.876 -4.138 -2.064 1.00 94.38 103 GLU A CA 1
ATOM 880 C C . GLU A 1 103 ? -7.587 -3.959 -0.575 1.00 94.38 103 GLU A C 1
ATOM 882 O O . GLU A 1 103 ? -7.818 -4.886 0.201 1.00 94.38 103 GLU A O 1
ATOM 887 N N . ILE A 1 104 ? -7.135 -2.778 -0.157 1.00 94.69 104 ILE A N 1
ATOM 888 C CA . ILE A 1 104 ? -6.602 -2.550 1.189 1.00 94.69 104 ILE A CA 1
ATOM 889 C C . ILE A 1 104 ? -7.569 -1.745 2.046 1.00 94.69 104 ILE A C 1
ATOM 891 O O . ILE A 1 104 ? -7.907 -2.187 3.147 1.00 94.69 104 ILE A O 1
ATOM 895 N N . VAL A 1 105 ? -8.052 -0.596 1.565 1.00 93.56 105 VAL A N 1
ATOM 896 C CA . VAL A 1 105 ? -8.898 0.286 2.387 1.00 93.56 105 VAL A CA 1
ATOM 897 C C . VAL A 1 105 ? -10.194 -0.419 2.774 1.00 93.56 105 VAL A C 1
ATOM 899 O O . VAL A 1 105 ? -10.523 -0.468 3.956 1.00 93.56 105 VAL A O 1
ATOM 902 N N . SER A 1 106 ? -10.873 -1.073 1.829 1.00 94.12 106 SER A N 1
ATOM 903 C CA . SER A 1 106 ? -12.120 -1.803 2.103 1.00 94.12 106 SER A CA 1
ATOM 904 C C . SER A 1 106 ? -11.963 -2.918 3.150 1.00 94.12 106 SER A C 1
ATOM 906 O O . SER A 1 106 ? -12.907 -3.229 3.881 1.00 94.12 106 SER A O 1
ATOM 908 N N . LYS A 1 107 ? -10.771 -3.524 3.248 1.00 93.94 107 LYS A N 1
ATOM 909 C CA . LYS A 1 107 ? -10.442 -4.531 4.266 1.00 93.94 107 LYS A CA 1
ATOM 910 C C . LYS A 1 107 ? -10.141 -3.872 5.603 1.00 93.94 107 LYS A C 1
ATOM 912 O O . LYS A 1 107 ? -10.689 -4.295 6.618 1.00 93.94 107 LYS A O 1
ATOM 917 N N . LEU A 1 108 ? -9.341 -2.805 5.606 1.00 91.94 108 LEU A N 1
ATOM 918 C CA . LEU A 1 108 ? -9.076 -2.018 6.809 1.00 91.94 108 LEU A CA 1
ATOM 919 C C . LEU A 1 108 ? -10.375 -1.531 7.454 1.00 91.94 108 LEU A C 1
ATOM 921 O O . LEU A 1 108 ? -10.536 -1.738 8.650 1.00 91.94 108 LEU A O 1
ATOM 925 N N . GLU A 1 109 ? -11.323 -1.000 6.675 1.00 92.62 109 GLU A N 1
ATOM 926 C CA . GLU A 1 109 ? -12.637 -0.566 7.171 1.00 92.62 109 GLU A CA 1
ATOM 927 C C . GLU A 1 109 ? -13.381 -1.667 7.941 1.00 92.62 109 GLU A C 1
ATOM 929 O O . GLU A 1 109 ? -14.002 -1.402 8.972 1.00 92.62 109 GLU A O 1
ATOM 934 N N . LYS A 1 110 ? -13.307 -2.917 7.466 1.00 92.19 110 LYS A N 1
ATOM 935 C CA . LYS A 1 110 ? -13.940 -4.066 8.130 1.00 92.19 110 LYS A CA 1
ATOM 936 C C . LYS A 1 110 ? -13.267 -4.394 9.459 1.00 92.19 110 LYS A C 1
ATOM 938 O O . LYS A 1 110 ? -13.960 -4.697 10.425 1.00 92.19 110 LYS A O 1
ATOM 943 N N . TYR A 1 111 ? -11.938 -4.323 9.522 1.00 90.44 111 TYR A N 1
ATOM 944 C CA . TYR A 1 111 ? -11.188 -4.637 10.741 1.00 90.44 111 TYR A CA 1
ATOM 945 C C . TYR A 1 111 ? -11.226 -3.519 11.781 1.00 90.44 111 TYR A C 1
ATOM 947 O O . TYR A 1 111 ? -11.141 -3.793 12.977 1.00 90.44 111 TYR A O 1
ATOM 955 N N . THR A 1 112 ? -11.319 -2.262 11.350 1.00 88.69 112 THR A N 1
ATOM 956 C CA . T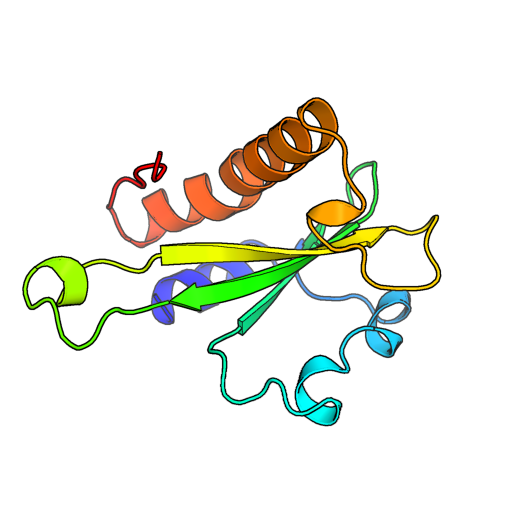HR A 1 112 ? -11.365 -1.106 12.251 1.00 88.69 112 THR A CA 1
ATOM 957 C C . THR A 1 112 ? -12.783 -0.673 12.597 1.00 88.69 112 THR A C 1
ATOM 959 O O . THR A 1 112 ? -12.944 0.106 13.532 1.00 88.69 112 THR A O 1
ATOM 962 N N . LEU A 1 113 ? -13.797 -1.167 11.875 1.00 88.69 113 LEU A N 1
ATOM 963 C CA . LEU A 1 113 ? -15.190 -0.714 11.967 1.00 88.69 113 LEU A CA 1
ATOM 964 C C . LEU A 1 113 ? -15.324 0.802 11.734 1.00 88.69 113 LEU A C 1
ATOM 966 O O . LEU A 1 113 ? -16.171 1.468 12.328 1.00 88.69 113 LEU A O 1
ATOM 970 N N . THR A 1 114 ? -14.476 1.353 10.864 1.00 88.12 114 THR A N 1
ATOM 971 C CA . THR A 1 114 ? -14.477 2.773 10.484 1.00 88.12 114 THR A CA 1
ATOM 972 C C . THR A 1 114 ? -14.675 2.927 8.986 1.00 88.12 114 THR A C 1
ATOM 974 O O . THR A 1 114 ? -14.405 2.003 8.224 1.00 88.12 114 THR A O 1
ATOM 977 N N . LYS A 1 115 ? -15.094 4.118 8.554 1.00 89.31 115 LYS A N 1
ATOM 978 C CA . LYS A 1 115 ? -15.142 4.488 7.138 1.00 89.31 115 LYS A CA 1
ATOM 979 C C . LYS A 1 115 ? -13.987 5.401 6.770 1.00 89.31 115 LYS A C 1
ATOM 981 O O . LYS A 1 115 ? -13.680 6.331 7.513 1.00 89.31 115 LYS A O 1
ATOM 986 N N . ALA A 1 116 ? -13.348 5.107 5.647 1.00 88.44 116 ALA A N 1
ATOM 987 C CA . ALA A 1 116 ? -12.355 5.978 5.057 1.00 88.44 116 ALA A CA 1
ATOM 988 C C . ALA A 1 116 ? -13.049 7.149 4.354 1.00 88.44 116 ALA A C 1
ATOM 990 O O . ALA A 1 116 ? -14.152 7.021 3.820 1.00 88.44 116 ALA A O 1
ATOM 991 N N . LYS A 1 117 ? -12.382 8.299 4.353 1.00 87.00 117 LYS A N 1
ATOM 992 C CA . LYS A 1 117 ? -12.761 9.462 3.559 1.00 87.00 117 LYS A CA 1
ATOM 993 C C . LYS A 1 117 ? -11.564 9.812 2.685 1.00 87.00 117 LYS A C 1
ATOM 995 O O . LYS A 1 117 ? -10.447 9.856 3.197 1.00 87.00 117 LYS A O 1
ATOM 1000 N N . ARG A 1 118 ? -11.797 10.040 1.392 1.00 82.19 118 ARG A N 1
ATOM 1001 C CA . ARG A 1 118 ? -10.771 10.605 0.513 1.00 82.19 118 ARG A CA 1
ATOM 1002 C C . ARG A 1 118 ? -10.590 12.083 0.854 1.00 82.19 118 ARG A C 1
ATOM 1004 O O . ARG A 1 118 ? -11.578 12.782 1.082 1.00 82.19 118 ARG A O 1
ATOM 1011 N N . SER A 1 119 ? -9.342 12.516 0.949 1.00 70.44 119 SER A N 1
ATOM 1012 C CA . SER A 1 119 ? -9.018 13.935 1.042 1.00 70.44 119 SER A CA 1
ATOM 1013 C C . SER A 1 119 ? -8.987 14.506 -0.370 1.00 70.44 119 SER A C 1
ATOM 1015 O O . SER A 1 119 ? -8.312 13.934 -1.223 1.00 70.44 119 SER A O 1
ATOM 1017 N N . ASP A 1 120 ? -9.764 15.567 -0.589 1.00 53.16 120 ASP A N 1
ATOM 1018 C CA . ASP A 1 120 ? -9.744 16.391 -1.804 1.00 53.16 120 ASP A CA 1
ATOM 1019 C C . ASP A 1 120 ? -8.447 17.213 -1.918 1.00 53.16 120 ASP A C 1
ATOM 1021 O O . ASP A 1 120 ? -7.884 17.584 -0.856 1.00 53.16 120 ASP A O 1
#

Sequence (120 aa):
MEFALKQIYKDHPEYLIPEKWEQFNDWSRRGYDFLDSRIFYFKDAPEEMYYISFIKDPEDPAAAKSVILAVRAVQRDSSTSWLLQKDFNEKQQEEIEARFDKEIVSKLEKYTLTKAKRSD

Secondary structure (DSSP, 8-state):
-HHHHHHHHHH-GGGSPPGGGGGG--TTTTT-TTS-EEEEEE-SSSPEEEEEEEE--SS-TTGGG--EEEEEEEEETT-SSPEEGGGS-HHHHHHHHHHHIIIIIHHHHHHHT-------

pLDDT: mean 88.73, std 9.58, range [53.16, 96.75]

Foldseek 3Di:
DVVLVVVCCVVPVVQDDDPVRVVQVCCVVVVVVVFQWDWGFDCPPQTKIWIKGWDQDPPDPVSNPPTDIDGAWMDTPPDPHTHGPVNDDPVVVVVVVVVCCVRPVVSSCVVVVDHDDDDD